Protein AF-A0A2T6DZH4-F1 (afdb_monomer)

Radius of gyration: 14.86 Å; Cα contacts (8 Å, |Δi|>4): 22; chains: 1; bounding box: 34×20×40 Å

Sequence (75 aa):
MISVDTPDFDQALAASRDGSFHHAVQARLEQAMVDLQIQLRRGLSPADFERARRLESAIEKAGDVVRYALSSQPR

Solvent-accessible surface area (backbone atoms only — not comparable to full-atom values): 4442 Å² total; per-residue (Å²): 132,87,76,74,72,58,68,60,54,56,49,49,56,70,67,32,83,82,45,60,52,58,53,53,52,50,53,51,46,54,50,51,51,52,55,49,53,54,51,57,73,69,67,55,55,74,70,52,43,57,50,46,55,53,49,51,55,49,47,52,52,53,52,50,51,55,52,49,55,64,74,66,56,83,131

Nearest PDB structures (foldseek):
  2uwj-assembly1_E-2  TM=8.640E-01  e=9.792E-02  Pseudomonas aeruginosa CHA
  7y6c-assembly2_D  TM=8.839E-01  e=5.082E-01  Edwardsiella piscicida
  7y6b-assembly2_D  TM=9.153E-01  e=6.613E-01  Edwardsiella piscicida

Foldseek 3Di:
DPPPVVPVVVVVLVVCPPCPVLVVLLVVLVVVLVVLVVVVVVDDDPVVVVVSVVVNVVSVVSNVVSVVSVVPDDD

Mean predicted aligned error: 8.45 Å

Secondary structure (DSSP, 8-state):
-----HHHHHHHHHH-TTSHHHHHHHHHHHHHHHHHHHHHHT---HHHHHHHHHHHHHHHHHHHHHHHHHHTS--

pLDDT: mean 75.73, std 13.5, range [32.88, 89.25]

Structure (mmCIF, N/CA/C/O backbone):
data_AF-A0A2T6DZH4-F1
#
_entry.id   AF-A0A2T6DZH4-F1
#
loop_
_atom_site.group_PDB
_atom_site.id
_atom_site.type_symbol
_atom_site.label_atom_id
_atom_site.label_alt_id
_atom_site.label_comp_id
_atom_site.label_asym_id
_atom_site.label_entity_id
_atom_site.label_seq_id
_atom_site.pdbx_PDB_ins_code
_atom_site.Cartn_x
_atom_site.Cartn_y
_atom_site.Cartn_z
_atom_site.occupancy
_atom_site.B_iso_or_equiv
_atom_site.auth_seq_id
_atom_site.auth_comp_id
_atom_site.auth_asym_id
_atom_site.auth_atom_id
_atom_site.pdbx_PDB_model_num
ATOM 1 N N . MET A 1 1 ? -10.690 -12.487 -12.770 1.00 34.00 1 MET A N 1
ATOM 2 C CA . MET A 1 1 ? -11.409 -11.427 -12.039 1.00 34.00 1 MET A CA 1
ATOM 3 C C . MET A 1 1 ? -11.223 -11.743 -10.567 1.00 34.00 1 MET A C 1
ATOM 5 O O . MET A 1 1 ? -11.828 -12.691 -10.093 1.00 34.00 1 MET A O 1
ATOM 9 N N . ILE A 1 2 ? -10.259 -11.099 -9.903 1.00 32.88 2 ILE A N 1
ATOM 10 C CA . ILE A 1 2 ? -10.023 -11.319 -8.470 1.00 32.88 2 ILE A CA 1
ATOM 11 C C . ILE A 1 2 ? -11.105 -10.508 -7.764 1.00 32.88 2 ILE A C 1
ATOM 13 O O . ILE A 1 2 ? -10.971 -9.296 -7.618 1.00 32.88 2 ILE A O 1
ATOM 17 N N . SER A 1 3 ? -12.224 -11.162 -7.458 1.00 38.66 3 SER A N 1
ATOM 18 C CA . SER A 1 3 ? -13.186 -10.638 -6.498 1.00 38.66 3 SER A CA 1
ATOM 19 C C . SER A 1 3 ? -12.494 -10.759 -5.151 1.00 38.66 3 SER A C 1
ATOM 21 O O . SER A 1 3 ? -12.338 -11.860 -4.633 1.00 38.66 3 SER A O 1
ATOM 23 N N . VAL A 1 4 ? -11.936 -9.657 -4.658 1.00 44.66 4 VAL A N 1
ATOM 24 C CA . VAL A 1 4 ? -11.568 -9.584 -3.248 1.00 44.66 4 VAL A CA 1
ATOM 25 C C . VAL A 1 4 ? -12.902 -9.637 -2.523 1.00 44.66 4 VAL A C 1
ATOM 27 O O . VAL A 1 4 ? -13.712 -8.731 -2.708 1.00 44.66 4 VAL A O 1
ATOM 30 N N . ASP A 1 5 ? -13.171 -10.722 -1.801 1.00 48.22 5 ASP A N 1
ATOM 31 C CA . ASP A 1 5 ? -14.340 -10.815 -0.937 1.00 48.22 5 ASP A CA 1
ATOM 32 C C . ASP A 1 5 ? -14.212 -9.723 0.138 1.00 48.22 5 ASP A C 1
ATOM 34 O O . ASP A 1 5 ? -13.596 -9.882 1.187 1.00 48.22 5 ASP A O 1
ATOM 38 N N . THR A 1 6 ? -14.788 -8.563 -0.171 1.00 53.19 6 THR A N 1
ATOM 39 C CA . THR A 1 6 ? -14.913 -7.368 0.669 1.00 53.19 6 THR A CA 1
ATOM 40 C C . THR A 1 6 ? -15.465 -7.598 2.089 1.00 53.19 6 THR A C 1
ATOM 42 O O . THR A 1 6 ? -15.077 -6.821 2.961 1.00 53.19 6 THR A O 1
ATOM 45 N N . PRO A 1 7 ? -16.298 -8.626 2.394 1.00 59.09 7 PRO A N 1
ATOM 46 C CA . PRO A 1 7 ? -16.840 -8.810 3.744 1.00 59.09 7 PRO A CA 1
ATOM 47 C C . PRO A 1 7 ? -15.779 -9.029 4.828 1.00 59.09 7 PRO A C 1
ATOM 49 O O . PRO A 1 7 ? -15.943 -8.535 5.942 1.00 59.09 7 PRO A O 1
ATOM 52 N N . ASP A 1 8 ? -14.687 -9.728 4.509 1.00 65.50 8 ASP A N 1
ATOM 53 C CA . ASP A 1 8 ? -13.648 -10.062 5.492 1.00 65.50 8 ASP A CA 1
ATOM 54 C C . ASP A 1 8 ? -12.797 -8.844 5.851 1.00 65.50 8 ASP A C 1
ATOM 56 O O . ASP A 1 8 ? -12.342 -8.708 6.987 1.00 65.50 8 ASP A O 1
ATOM 60 N N . PHE A 1 9 ? -12.611 -7.929 4.895 1.00 65.31 9 PHE A N 1
ATOM 61 C CA . PHE A 1 9 ? -11.883 -6.690 5.132 1.00 65.31 9 PHE A CA 1
ATOM 62 C C . PHE A 1 9 ? -12.674 -5.770 6.059 1.00 65.31 9 PHE A C 1
ATOM 64 O O . PHE A 1 9 ? -12.129 -5.337 7.068 1.00 65.31 9 PHE A O 1
ATOM 71 N N . ASP A 1 10 ? -13.960 -5.543 5.782 1.00 67.06 10 ASP A N 1
ATOM 72 C CA . ASP A 1 10 ? -14.814 -4.702 6.630 1.00 67.06 10 ASP A CA 1
ATOM 73 C C . ASP A 1 10 ? -14.994 -5.303 8.032 1.00 67.06 10 ASP A C 1
ATOM 75 O O . A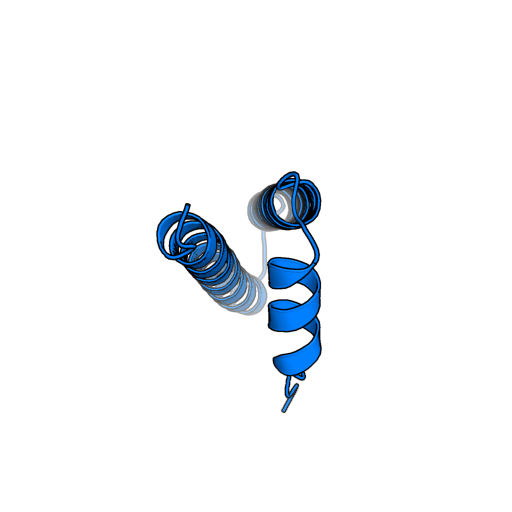SP A 1 10 ? -14.981 -4.573 9.026 1.00 67.06 10 ASP A O 1
ATOM 79 N N . GLN A 1 11 ? -15.093 -6.634 8.145 1.00 68.81 11 GLN A N 1
ATOM 80 C CA . GLN A 1 11 ? -15.133 -7.312 9.444 1.00 68.81 11 GLN A CA 1
ATOM 81 C C . GLN A 1 11 ? -13.814 -7.192 10.209 1.00 68.81 11 GLN A C 1
ATOM 83 O O . GLN A 1 11 ? -13.840 -6.874 11.398 1.00 68.81 11 GLN A O 1
ATOM 88 N N . ALA A 1 1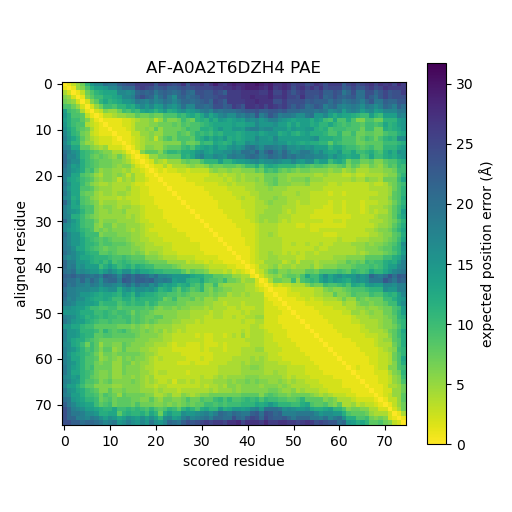2 ? -12.668 -7.407 9.558 1.00 69.31 12 ALA A N 1
ATOM 89 C CA . ALA A 1 12 ? -11.359 -7.233 10.188 1.00 69.31 12 ALA A CA 1
ATOM 90 C C . ALA A 1 12 ? -11.129 -5.773 10.615 1.00 69.31 12 ALA A C 1
ATOM 92 O O . ALA A 1 12 ? -10.589 -5.507 11.692 1.00 69.31 12 ALA A O 1
ATOM 93 N N . LEU A 1 13 ? -11.616 -4.829 9.810 1.00 67.94 13 LEU A N 1
ATOM 94 C CA . LEU A 1 13 ? -11.561 -3.401 10.081 1.00 67.94 13 LEU A CA 1
ATOM 95 C C . LEU A 1 13 ? -12.443 -3.006 11.279 1.00 67.94 13 LEU A C 1
ATOM 97 O O . LEU A 1 13 ? -11.994 -2.268 12.157 1.00 67.94 13 LEU A O 1
ATOM 101 N 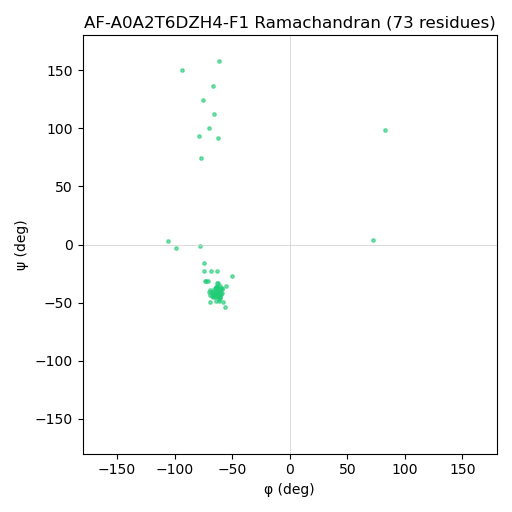N . ALA A 1 14 ? -13.669 -3.534 11.356 1.00 68.19 14 ALA A N 1
ATOM 102 C CA . ALA A 1 14 ? -14.595 -3.313 12.470 1.00 68.19 14 ALA A CA 1
ATOM 103 C C . ALA A 1 14 ? -14.158 -4.025 13.765 1.00 68.19 14 ALA A C 1
ATOM 105 O O . ALA A 1 14 ? -14.421 -3.537 14.866 1.00 68.19 14 ALA A O 1
ATOM 106 N N . ALA A 1 15 ? -13.480 -5.170 13.651 1.00 70.38 15 ALA A N 1
ATOM 107 C CA . ALA A 1 15 ? -12.947 -5.918 14.788 1.00 70.38 15 ALA A CA 1
ATOM 108 C C . ALA A 1 15 ? -11.699 -5.258 15.406 1.00 70.38 15 ALA A C 1
ATOM 110 O O . ALA A 1 15 ? -11.409 -5.468 16.587 1.00 70.38 15 ALA A O 1
ATOM 111 N N . SER A 1 16 ? -10.979 -4.433 14.640 1.00 68.38 16 SER A N 1
ATOM 112 C CA . SER A 1 16 ? -9.763 -3.739 15.072 1.00 68.38 16 SER A CA 1
ATOM 113 C C . SER A 1 16 ? -10.062 -2.528 15.965 1.00 68.38 16 SER A C 1
ATOM 115 O O . SER A 1 16 ? -9.903 -1.380 15.550 1.00 68.38 16 SER A O 1
ATOM 117 N N . ARG A 1 17 ? -10.432 -2.776 17.225 1.00 66.19 17 ARG A N 1
ATOM 118 C CA . ARG A 1 17 ? -10.745 -1.731 18.224 1.00 66.19 17 ARG A CA 1
ATOM 119 C C . ARG A 1 17 ? -9.579 -0.807 18.590 1.00 66.19 17 ARG A C 1
ATOM 121 O O . ARG A 1 17 ? -9.813 0.291 19.078 1.00 66.19 17 ARG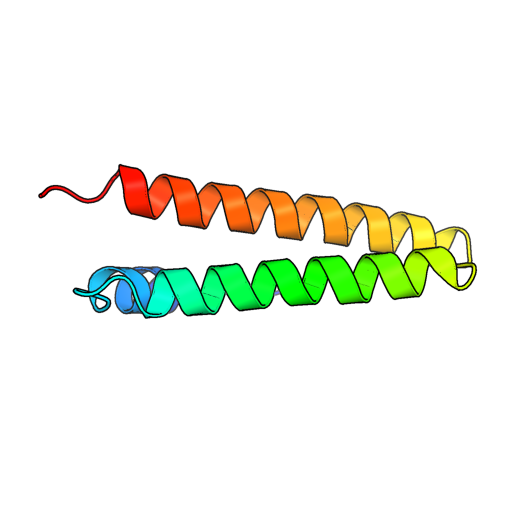 A O 1
ATOM 128 N N . ASP A 1 18 ? -8.345 -1.251 18.389 1.00 74.88 18 ASP A N 1
ATOM 129 C CA . ASP A 1 18 ? -7.114 -0.534 18.745 1.00 74.88 18 ASP A CA 1
ATOM 130 C C . ASP A 1 18 ? -6.386 0.067 17.528 1.00 74.88 18 ASP A C 1
ATOM 132 O O . ASP A 1 18 ? -5.297 0.619 17.664 1.00 74.88 18 ASP A O 1
ATOM 136 N N . GLY A 1 19 ? -6.963 -0.057 16.327 1.00 74.00 19 GLY A N 1
ATOM 137 C CA . GLY A 1 19 ? -6.336 0.389 15.080 1.00 74.00 19 GLY A CA 1
ATOM 138 C C . GLY A 1 19 ? -5.162 -0.475 14.589 1.00 74.00 19 GLY A C 1
ATOM 139 O O . GLY A 1 19 ? -4.571 -0.145 13.560 1.00 74.00 19 GLY A O 1
ATOM 140 N N . SER A 1 20 ? -4.833 -1.590 15.252 1.00 79.88 20 SER A N 1
ATOM 141 C CA . SER A 1 20 ? -3.696 -2.455 14.889 1.00 79.88 20 SER A CA 1
ATOM 142 C C . SER A 1 20 ? -3.790 -3.016 13.467 1.00 79.88 20 SER A C 1
ATOM 144 O O . SER A 1 20 ? -2.789 -3.038 12.747 1.00 79.88 20 SER A O 1
ATOM 146 N N . PHE A 1 21 ? -4.990 -3.388 13.013 1.00 81.19 21 PHE A N 1
ATOM 147 C CA . PHE A 1 21 ? -5.214 -3.845 11.641 1.00 81.19 21 PHE A CA 1
ATOM 148 C C . PHE A 1 21 ? -4.931 -2.735 10.626 1.00 81.19 21 PHE A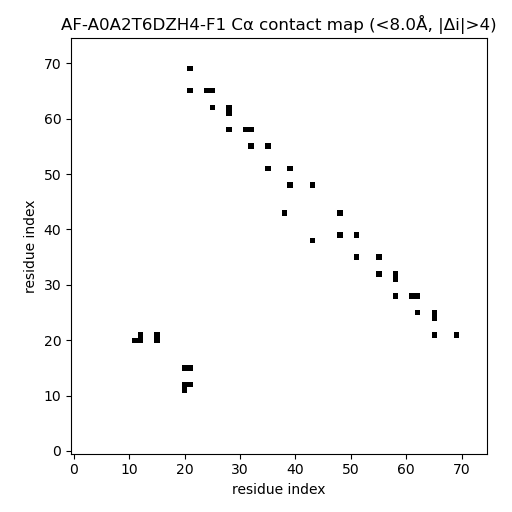 C 1
ATOM 150 O O . PHE A 1 21 ? -4.255 -2.970 9.629 1.00 81.19 21 PHE A O 1
ATOM 157 N N . HIS A 1 22 ? -5.375 -1.507 10.903 1.00 78.31 22 HIS A N 1
ATOM 158 C CA . HIS A 1 22 ? -5.129 -0.366 10.023 1.00 78.31 22 HIS A CA 1
ATOM 159 C C . HIS A 1 22 ? -3.636 -0.065 9.903 1.00 78.31 22 HIS A C 1
ATOM 161 O O . HIS A 1 22 ? -3.136 0.116 8.795 1.00 78.31 22 HIS A O 1
ATOM 167 N N . HIS A 1 23 ? -2.912 -0.084 11.026 1.00 81.25 23 HIS A N 1
ATOM 168 C CA . HIS A 1 23 ? -1.461 0.078 11.026 1.00 81.25 23 HIS A CA 1
ATOM 169 C C . HIS A 1 23 ? -0.756 -1.038 10.249 1.00 81.25 23 HIS A C 1
ATOM 171 O O . HIS A 1 23 ? 0.160 -0.754 9.479 1.00 81.25 23 HIS A O 1
ATOM 177 N N . ALA A 1 24 ? -1.198 -2.291 10.390 1.00 84.44 24 ALA A N 1
ATOM 178 C CA . ALA A 1 24 ? -0.636 -3.417 9.647 1.00 84.44 24 ALA A CA 1
ATOM 179 C C . ALA A 1 24 ? -0.893 -3.304 8.134 1.00 84.44 24 ALA A C 1
ATOM 181 O O . ALA A 1 24 ? 0.017 -3.525 7.332 1.00 84.44 24 ALA A O 1
ATOM 182 N N . VAL A 1 25 ? -2.110 -2.919 7.734 1.00 84.94 25 VAL A N 1
ATOM 183 C CA . VAL A 1 25 ? -2.465 -2.697 6.326 1.00 84.94 25 VAL A CA 1
ATOM 184 C C . VAL A 1 25 ? -1.671 -1.524 5.753 1.00 84.94 25 VAL A C 1
ATOM 186 O O . VAL A 1 25 ? -1.095 -1.653 4.674 1.00 84.94 25 VAL A O 1
ATOM 189 N N . GLN A 1 26 ? -1.565 -0.412 6.484 1.00 84.81 26 GLN A N 1
ATOM 190 C CA . GLN A 1 26 ? -0.784 0.747 6.059 1.00 84.81 26 GLN A CA 1
ATOM 191 C C . GLN A 1 26 ? 0.699 0.395 5.888 1.00 84.81 26 GLN A C 1
ATOM 193 O O . GLN A 1 26 ? 1.259 0.645 4.822 1.00 84.81 26 GLN A O 1
ATOM 198 N N . ALA A 1 27 ? 1.311 -0.270 6.872 1.00 86.62 27 ALA A N 1
ATOM 199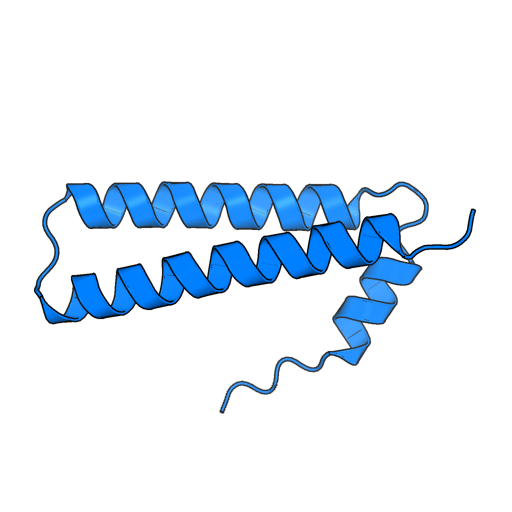 C CA . ALA A 1 27 ? 2.701 -0.716 6.784 1.00 86.62 27 ALA A CA 1
ATOM 200 C C . ALA A 1 27 ? 2.925 -1.657 5.587 1.00 86.62 27 ALA A C 1
ATOM 202 O O . ALA A 1 27 ? 3.949 -1.588 4.904 1.00 86.62 27 ALA A O 1
ATOM 203 N N . ARG A 1 28 ? 1.948 -2.523 5.281 1.00 87.50 28 ARG A N 1
ATOM 204 C CA . ARG A 1 28 ? 2.037 -3.420 4.126 1.00 87.50 28 ARG A CA 1
ATOM 205 C C . ARG A 1 28 ? 1.980 -2.668 2.797 1.00 87.50 28 ARG A C 1
ATOM 207 O O . ARG A 1 28 ? 2.722 -3.036 1.882 1.00 87.50 28 ARG A O 1
ATOM 214 N N . LEU A 1 29 ? 1.120 -1.655 2.690 1.00 87.62 29 LEU A N 1
ATOM 215 C CA . LEU A 1 29 ? 1.002 -0.797 1.507 1.00 87.62 29 LEU A CA 1
ATOM 216 C C . LEU A 1 29 ? 2.268 0.045 1.300 1.00 87.62 29 LEU A C 1
ATOM 218 O O . LEU A 1 29 ? 2.774 0.113 0.181 1.00 87.62 29 LEU A O 1
ATOM 222 N N . GLU A 1 30 ? 2.825 0.610 2.372 1.00 88.38 30 GLU A N 1
ATOM 223 C CA . GLU A 1 30 ? 4.093 1.349 2.339 1.00 88.38 30 GLU A CA 1
ATOM 224 C C . GLU A 1 30 ? 5.246 0.455 1.862 1.00 88.38 30 GLU A C 1
ATOM 226 O O . GLU A 1 30 ? 5.978 0.828 0.944 1.00 88.3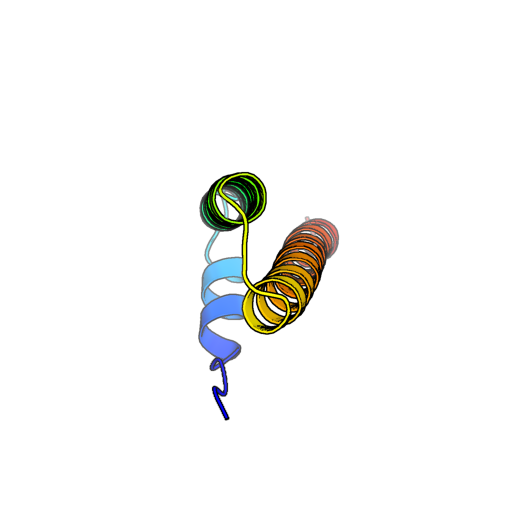8 30 GLU A O 1
ATOM 231 N N . GLN A 1 31 ? 5.355 -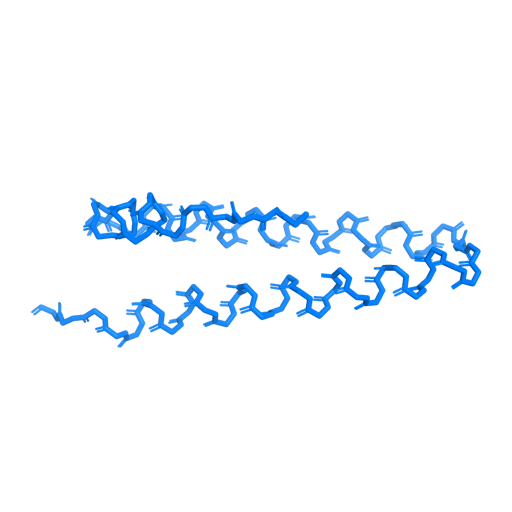0.768 2.395 1.00 89.25 31 GLN A N 1
ATOM 232 C CA . GLN A 1 31 ? 6.359 -1.730 1.936 1.00 89.25 31 GLN A CA 1
ATOM 233 C C . GLN A 1 31 ? 6.179 -2.086 0.454 1.00 89.25 31 GLN A C 1
ATOM 235 O O . GLN A 1 31 ? 7.155 -2.129 -0.292 1.00 89.25 31 GLN A O 1
ATOM 240 N N . ALA A 1 32 ? 4.940 -2.311 0.005 1.00 87.69 32 ALA A N 1
ATOM 241 C CA . ALA A 1 32 ? 4.658 -2.616 -1.397 1.00 87.69 32 ALA A CA 1
ATOM 242 C C . ALA A 1 32 ? 5.054 -1.459 -2.333 1.00 87.69 32 ALA A C 1
ATOM 244 O O . ALA A 1 32 ? 5.560 -1.706 -3.428 1.00 87.69 32 ALA A O 1
ATOM 245 N N . MET A 1 33 ? 4.876 -0.208 -1.893 1.00 87.94 33 MET A N 1
ATOM 246 C CA . MET A 1 33 ? 5.313 0.974 -2.636 1.00 87.94 33 MET A CA 1
ATOM 247 C C . MET A 1 33 ? 6.841 1.048 -2.735 1.00 87.94 33 MET A C 1
ATOM 249 O O . MET A 1 33 ? 7.383 1.295 -3.812 1.00 87.94 33 MET A O 1
ATOM 253 N N . VAL A 1 34 ? 7.551 0.780 -1.636 1.00 88.94 34 VAL A N 1
ATOM 254 C CA . VAL A 1 34 ? 9.022 0.739 -1.624 1.00 88.94 34 VAL A CA 1
ATOM 255 C C . VAL A 1 34 ? 9.548 -0.348 -2.564 1.00 88.94 34 VAL A C 1
ATOM 257 O O . VAL A 1 34 ? 10.424 -0.077 -3.388 1.00 88.94 34 VAL A O 1
ATOM 260 N N . ASP A 1 35 ? 8.985 -1.556 -2.499 1.00 87.12 35 ASP A N 1
ATOM 261 C CA . ASP A 1 35 ? 9.374 -2.675 -3.365 1.00 87.12 35 ASP A CA 1
ATOM 262 C C . ASP A 1 35 ? 9.170 -2.326 -4.849 1.00 87.12 35 ASP A C 1
ATOM 264 O O . ASP A 1 35 ? 10.039 -2.586 -5.689 1.00 87.12 35 ASP A O 1
ATOM 268 N N . LEU A 1 36 ? 8.048 -1.678 -5.169 1.00 85.38 36 LEU A N 1
ATOM 269 C CA . LEU A 1 36 ? 7.717 -1.234 -6.519 1.00 85.38 36 LEU A CA 1
ATOM 270 C C . LEU A 1 36 ? 8.688 -0.160 -7.031 1.00 85.38 36 LEU A C 1
ATOM 272 O O . LEU A 1 36 ? 9.175 -0.244 -8.161 1.00 85.38 36 LEU A O 1
ATOM 276 N N . GLN A 1 37 ? 9.030 0.821 -6.194 1.00 85.31 37 GLN A N 1
ATOM 277 C CA . GLN A 1 37 ? 10.007 1.857 -6.535 1.00 85.31 37 GLN A CA 1
ATOM 278 C C . GLN A 1 37 ? 11.408 1.277 -6.762 1.00 85.31 37 GLN A C 1
ATOM 280 O O . GLN A 1 37 ? 12.125 1.723 -7.662 1.00 85.31 37 GLN A O 1
ATOM 285 N N . ILE A 1 38 ? 11.805 0.258 -5.993 1.00 86.12 38 ILE A N 1
ATOM 286 C CA . ILE A 1 38 ? 13.067 -0.462 -6.211 1.00 86.12 38 ILE A CA 1
ATOM 287 C C . ILE A 1 38 ? 13.054 -1.166 -7.572 1.00 86.12 38 ILE A C 1
ATOM 289 O O . ILE A 1 38 ? 14.052 -1.103 -8.293 1.00 86.12 38 ILE A O 1
ATOM 293 N N . GLN A 1 39 ? 11.943 -1.805 -7.949 1.00 81.25 39 GLN A N 1
ATOM 294 C CA . GLN A 1 39 ? 11.802 -2.446 -9.260 1.00 81.25 39 GLN A CA 1
ATOM 295 C C . GLN A 1 39 ? 11.886 -1.426 -10.402 1.00 81.25 39 GLN A C 1
ATOM 297 O O . GLN A 1 39 ? 12.635 -1.646 -11.351 1.00 81.25 39 GLN A O 1
ATOM 302 N N . LEU A 1 40 ? 11.213 -0.278 -10.272 1.00 79.50 40 LEU A N 1
ATOM 303 C CA . LEU A 1 40 ? 11.265 0.819 -11.246 1.00 79.50 40 LEU A CA 1
ATOM 304 C C . LEU A 1 40 ? 12.691 1.350 -11.462 1.00 79.50 40 LEU A C 1
ATOM 306 O O . LEU A 1 40 ? 13.106 1.574 -12.599 1.00 79.50 40 LEU A O 1
ATOM 310 N N . ARG A 1 41 ? 13.475 1.499 -10.386 1.00 80.38 41 ARG A N 1
ATOM 311 C CA . ARG A 1 41 ? 14.868 1.983 -10.450 1.00 80.38 41 ARG A CA 1
ATOM 312 C C . ARG A 1 41 ? 15.835 1.008 -11.119 1.00 80.38 41 ARG A C 1
ATOM 314 O O . ARG A 1 41 ? 16.880 1.440 -11.594 1.00 80.38 41 ARG A O 1
ATOM 321 N N . ARG A 1 42 ? 15.515 -0.289 -11.159 1.00 81.69 42 ARG A N 1
ATOM 322 C CA . ARG A 1 42 ? 16.371 -1.320 -11.776 1.00 81.69 42 ARG A CA 1
ATOM 323 C C . ARG A 1 42 ? 16.284 -1.353 -13.306 1.00 81.69 42 ARG A C 1
ATOM 325 O O . ARG A 1 42 ? 17.015 -2.124 -13.918 1.00 81.69 42 ARG A O 1
ATOM 332 N N . GLY A 1 43 ? 15.459 -0.493 -13.907 1.00 69.94 43 GLY A N 1
ATOM 333 C CA . GLY A 1 43 ? 15.241 -0.445 -15.349 1.00 69.94 43 GLY A CA 1
ATOM 334 C C . GLY A 1 43 ? 14.224 -1.501 -15.759 1.00 69.94 43 GLY A C 1
ATOM 335 O O . GLY A 1 43 ? 14.549 -2.675 -15.905 1.00 69.94 43 GLY A O 1
ATOM 336 N N . LEU A 1 44 ? 12.974 -1.073 -15.919 1.00 75.25 44 LEU A N 1
ATOM 337 C CA . LEU A 1 44 ? 11.880 -1.929 -16.365 1.00 75.25 44 LEU A CA 1
ATOM 338 C C . LEU A 1 44 ? 11.708 -1.841 -17.882 1.00 75.25 44 LEU A C 1
ATOM 340 O O . LEU A 1 44 ? 11.954 -0.799 -18.492 1.00 75.25 44 LEU A O 1
ATOM 344 N N . SER A 1 45 ? 11.235 -2.931 -18.487 1.00 79.00 45 SER A N 1
ATOM 345 C CA . SER A 1 45 ? 10.717 -2.873 -19.853 1.00 79.00 45 SER A CA 1
ATOM 346 C C . SER A 1 45 ? 9.503 -1.925 -19.911 1.00 79.00 45 SER A C 1
ATOM 348 O O . SER A 1 45 ? 8.838 -1.721 -18.891 1.00 79.00 45 SER A O 1
ATOM 350 N N . PRO A 1 46 ? 9.141 -1.364 -21.078 1.00 76.25 46 PRO A N 1
ATOM 351 C CA . PRO A 1 46 ? 7.967 -0.493 -21.192 1.00 76.25 46 PRO A CA 1
ATOM 352 C C . PRO A 1 46 ? 6.663 -1.139 -20.688 1.00 76.25 46 PRO A C 1
ATOM 354 O O . PRO A 1 46 ? 5.833 -0.475 -20.070 1.00 76.25 46 PRO A O 1
ATOM 357 N N . ALA A 1 47 ? 6.494 -2.450 -20.895 1.00 79.56 47 ALA A N 1
ATOM 358 C CA . ALA A 1 47 ? 5.329 -3.191 -20.411 1.00 79.56 47 ALA A CA 1
ATOM 359 C C . ALA A 1 47 ? 5.320 -3.322 -18.879 1.00 79.56 47 ALA A C 1
ATOM 361 O O . ALA A 1 47 ? 4.268 -3.190 -18.246 1.00 79.56 47 ALA A O 1
ATOM 362 N N . ASP A 1 48 ? 6.491 -3.536 -18.279 1.00 80.31 48 ASP A N 1
ATOM 363 C CA . ASP A 1 48 ? 6.641 -3.613 -16.828 1.00 80.31 48 ASP A CA 1
ATOM 364 C C . ASP A 1 48 ? 6.496 -2.239 -16.169 1.00 80.31 48 ASP A C 1
ATOM 366 O O . ASP A 1 48 ? 5.953 -2.149 -15.072 1.00 80.31 48 ASP A O 1
ATOM 370 N N . PHE A 1 49 ? 6.886 -1.161 -16.853 1.00 81.12 49 PHE A N 1
ATOM 371 C CA . PHE A 1 49 ? 6.656 0.210 -16.400 1.00 81.12 49 PHE A CA 1
ATOM 372 C C . PHE A 1 49 ? 5.160 0.548 -16.338 1.00 81.12 49 PHE A C 1
ATOM 374 O O . PHE A 1 49 ? 4.668 1.010 -15.311 1.00 81.12 49 PHE A O 1
ATOM 381 N N . GLU A 1 50 ? 4.401 0.249 -17.395 1.00 83.75 50 GLU A N 1
ATOM 382 C CA . GLU A 1 50 ? 2.942 0.444 -17.416 1.00 83.75 50 GLU A CA 1
ATOM 383 C C . GLU A 1 50 ? 2.216 -0.425 -16.381 1.00 83.75 50 GLU A C 1
ATOM 385 O O . GLU A 1 50 ? 1.179 -0.050 -15.824 1.00 83.75 50 GLU A O 1
ATOM 390 N N . ARG A 1 51 ? 2.745 -1.621 -16.110 1.00 82.94 51 ARG A N 1
ATOM 391 C CA . ARG A 1 51 ? 2.243 -2.474 -15.032 1.00 82.94 51 ARG A CA 1
ATOM 392 C C . ARG A 1 51 ? 2.569 -1.883 -13.664 1.00 82.94 51 ARG A C 1
ATOM 394 O O . ARG A 1 51 ? 1.690 -1.852 -12.806 1.00 82.94 51 ARG A O 1
ATOM 401 N N . ALA A 1 52 ? 3.788 -1.389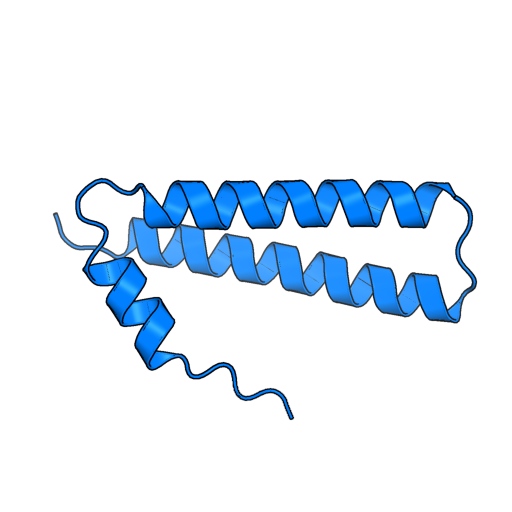 -13.476 1.00 83.44 52 ALA A N 1
ATOM 402 C CA . ALA A 1 52 ? 4.222 -0.775 -12.234 1.00 83.44 52 ALA A CA 1
ATOM 403 C C . ALA A 1 52 ? 3.417 0.491 -11.923 1.00 83.44 52 ALA A C 1
ATOM 405 O O . ALA A 1 52 ? 2.888 0.615 -10.828 1.00 83.44 52 ALA A O 1
ATOM 406 N N . ARG A 1 53 ? 3.187 1.361 -12.909 1.00 84.25 53 ARG A N 1
ATOM 407 C CA . ARG A 1 53 ? 2.348 2.558 -12.752 1.00 84.25 53 ARG A CA 1
ATOM 408 C C . ARG A 1 53 ? 0.904 2.228 -12.359 1.00 84.25 53 ARG A C 1
ATOM 410 O O . ARG A 1 53 ? 0.294 2.914 -11.541 1.00 84.25 53 ARG A O 1
ATOM 417 N N . ARG A 1 54 ? 0.341 1.153 -12.921 1.00 87.19 54 ARG A N 1
ATOM 418 C CA . ARG A 1 54 ? -0.988 0.662 -12.521 1.00 87.19 54 ARG A CA 1
ATOM 419 C C . ARG A 1 54 ? -1.006 0.143 -11.085 1.00 87.19 54 ARG A C 1
ATOM 421 O O . ARG A 1 54 ? -1.985 0.375 -10.382 1.00 87.19 54 ARG A O 1
ATOM 428 N N . LEU A 1 55 ? 0.057 -0.537 -10.657 1.00 86.38 55 LEU A N 1
ATOM 429 C CA . LEU A 1 55 ? 0.206 -1.009 -9.280 1.00 86.38 55 LEU A CA 1
ATOM 430 C C . LEU A 1 55 ? 0.379 0.152 -8.296 1.00 86.38 55 LEU A C 1
ATOM 432 O O . LEU A 1 55 ? -0.265 0.140 -7.255 1.00 86.38 55 LEU A O 1
ATOM 436 N N . GLU A 1 56 ? 1.159 1.172 -8.649 1.00 87.62 56 GLU A N 1
ATOM 437 C CA . GLU A 1 56 ? 1.336 2.393 -7.854 1.00 87.62 56 GLU A CA 1
ATOM 438 C C . GLU A 1 56 ? -0.015 3.065 -7.578 1.00 87.62 56 GLU A C 1
ATOM 440 O O . GLU A 1 56 ? -0.410 3.210 -6.423 1.00 87.62 56 GLU A O 1
ATOM 445 N N . SER A 1 57 ? -0.796 3.337 -8.630 1.00 88.38 57 SER A N 1
ATOM 446 C CA . SER A 1 57 ? -2.126 3.942 -8.484 1.00 88.38 57 SER A CA 1
ATOM 447 C C . SER A 1 57 ? -3.102 3.064 -7.686 1.00 88.38 57 SER A C 1
ATOM 449 O O . SER A 1 57 ? -3.968 3.577 -6.976 1.00 88.38 57 SER A O 1
ATOM 451 N N . ALA A 1 58 ? -2.986 1.736 -7.782 1.00 87.50 58 ALA A N 1
ATOM 452 C CA . ALA A 1 58 ? -3.810 0.821 -6.995 1.00 87.50 58 ALA A CA 1
ATOM 453 C C . ALA A 1 58 ? -3.443 0.850 -5.501 1.00 87.50 58 ALA A C 1
ATOM 455 O O . ALA A 1 58 ? -4.343 0.842 -4.661 1.00 87.50 58 ALA A O 1
ATOM 456 N N . ILE A 1 59 ? -2.148 0.917 -5.171 1.00 86.69 59 ILE A N 1
ATOM 457 C CA . ILE A 1 59 ? -1.657 1.015 -3.788 1.00 86.69 59 ILE A CA 1
ATOM 458 C C . ILE A 1 59 ? -2.079 2.353 -3.168 1.00 86.69 59 ILE A C 1
ATOM 460 O O . ILE A 1 59 ? -2.566 2.365 -2.039 1.00 86.69 59 ILE A O 1
ATOM 464 N N . GLU A 1 60 ? -1.969 3.460 -3.909 1.00 87.94 60 GLU A N 1
ATOM 465 C CA . GLU A 1 60 ? -2.434 4.779 -3.453 1.00 87.94 60 GLU A CA 1
ATOM 466 C C . GLU A 1 60 ? -3.929 4.769 -3.119 1.00 87.94 60 GLU A C 1
ATOM 468 O O . GLU A 1 60 ? -4.321 5.139 -2.011 1.00 87.94 60 GLU A O 1
ATOM 473 N N . LYS A 1 61 ? -4.760 4.250 -4.034 1.00 87.00 61 LYS A N 1
ATOM 474 C CA . LYS A 1 61 ? -6.208 4.131 -3.813 1.00 87.00 61 LYS A CA 1
ATOM 475 C C . LYS A 1 61 ? -6.544 3.242 -2.621 1.00 87.00 61 LYS A C 1
ATOM 477 O O . LYS A 1 61 ? -7.446 3.573 -1.857 1.00 87.00 61 LYS A O 1
ATOM 482 N N . ALA A 1 62 ? -5.831 2.132 -2.441 1.00 83.69 62 ALA A N 1
ATOM 483 C CA . ALA A 1 62 ? -6.015 1.279 -1.271 1.00 83.69 62 ALA A CA 1
ATOM 484 C C . ALA A 1 62 ? -5.680 2.033 0.029 1.00 83.69 62 ALA A C 1
ATOM 486 O O . ALA A 1 62 ? -6.418 1.929 1.007 1.00 83.69 62 ALA A O 1
ATOM 487 N N . GLY A 1 63 ? -4.623 2.851 0.024 1.00 84.62 63 GLY A N 1
ATOM 488 C CA . GLY A 1 63 ? -4.263 3.706 1.155 1.00 84.62 63 GLY A CA 1
ATOM 489 C C . GLY A 1 63 ? -5.312 4.778 1.464 1.00 84.62 63 GLY A C 1
ATOM 490 O O . GLY A 1 63 ? -5.599 5.033 2.634 1.00 84.62 63 GLY A O 1
ATOM 491 N N . ASP A 1 64 ? -5.915 5.382 0.438 1.00 85.12 64 ASP A N 1
ATOM 492 C CA . ASP A 1 64 ? -7.019 6.335 0.607 1.00 85.12 64 ASP A CA 1
ATOM 493 C C . ASP A 1 64 ? -8.258 5.671 1.224 1.00 85.12 64 ASP A C 1
ATOM 495 O O . ASP A 1 64 ? -8.854 6.234 2.141 1.00 85.12 64 ASP A O 1
ATOM 499 N N . VAL A 1 65 ? -8.613 4.459 0.782 1.00 83.12 65 VAL A N 1
ATOM 500 C CA . VAL A 1 65 ? -9.740 3.689 1.341 1.00 83.12 65 VAL A CA 1
ATOM 501 C C . VAL A 1 65 ? -9.516 3.383 2.821 1.00 83.12 65 VAL A C 1
ATOM 503 O O . VAL A 1 65 ? -10.413 3.607 3.630 1.00 83.12 65 VAL A O 1
ATOM 506 N N . VAL A 1 66 ? -8.312 2.942 3.199 1.00 80.81 66 VAL A N 1
ATOM 507 C CA . VAL A 1 66 ? -7.964 2.657 4.604 1.00 80.81 66 VAL A CA 1
ATOM 508 C C . VAL A 1 66 ? -8.053 3.923 5.463 1.00 80.81 66 VAL A C 1
ATOM 510 O O . VAL A 1 66 ? -8.623 3.887 6.554 1.00 80.81 66 VAL A O 1
ATOM 513 N N . ARG A 1 67 ? -7.545 5.063 4.968 1.00 81.56 67 ARG A N 1
ATOM 514 C CA . ARG A 1 67 ? -7.641 6.360 5.665 1.00 81.56 67 ARG A CA 1
ATOM 515 C C . ARG A 1 67 ? -9.083 6.840 5.810 1.00 81.56 67 ARG A C 1
ATOM 517 O O . ARG A 1 67 ? -9.455 7.318 6.879 1.00 81.56 67 ARG A O 1
ATOM 524 N N . TYR A 1 68 ? -9.887 6.707 4.758 1.00 80.50 68 TYR A N 1
ATOM 525 C CA . TYR A 1 68 ? -11.299 7.082 4.787 1.00 80.50 68 TYR A CA 1
ATOM 526 C C . TYR A 1 68 ? -12.096 6.216 5.765 1.00 80.50 68 TYR A C 1
ATOM 528 O O . TYR A 1 68 ? -12.938 6.724 6.507 1.00 80.50 68 TYR A O 1
ATOM 536 N N . ALA A 1 69 ? -11.816 4.914 5.802 1.00 73.69 69 ALA A N 1
ATOM 537 C CA . ALA A 1 69 ? -12.483 4.000 6.714 1.00 73.69 69 ALA A CA 1
ATOM 538 C C . ALA A 1 69 ? -12.173 4.338 8.187 1.00 73.69 69 ALA A C 1
ATOM 540 O O . ALA A 1 69 ? -13.082 4.347 9.014 1.00 73.69 69 ALA A O 1
ATOM 541 N N . LEU A 1 70 ? -10.936 4.758 8.485 1.00 71.12 70 LEU A N 1
ATOM 542 C CA . LEU A 1 70 ? -10.533 5.319 9.783 1.00 71.12 70 LEU A CA 1
ATOM 543 C C . LEU A 1 70 ? -11.293 6.600 10.153 1.00 71.12 70 LEU A C 1
ATOM 545 O O . LEU A 1 70 ? -11.741 6.746 11.287 1.00 71.12 70 LEU A O 1
ATOM 549 N N . SER A 1 71 ? -11.447 7.542 9.216 1.00 73.12 71 SER A N 1
ATOM 550 C CA . SER A 1 71 ? -12.124 8.818 9.495 1.00 73.12 71 SER A CA 1
ATOM 551 C C . SER A 1 71 ? -13.646 8.703 9.601 1.00 73.12 71 SER A C 1
ATOM 553 O O . SER A 1 71 ? -14.292 9.630 10.084 1.00 73.12 71 SER A O 1
ATOM 555 N N . SER A 1 72 ? -14.217 7.595 9.125 1.00 65.31 72 SER A N 1
ATOM 556 C CA . SER A 1 72 ? -15.666 7.367 9.055 1.00 65.31 72 SER A CA 1
ATOM 557 C C . SER A 1 72 ? -16.207 6.518 10.214 1.00 65.31 72 SER A C 1
ATOM 559 O O . SER A 1 72 ? -17.418 6.317 10.299 1.00 65.31 72 SER A O 1
ATOM 561 N N . GLN A 1 73 ? -15.347 6.025 11.115 1.00 58.69 73 GLN A N 1
ATOM 562 C CA . GLN A 1 73 ? -15.787 5.292 12.303 1.00 58.69 73 GLN A CA 1
ATOM 563 C C . GLN A 1 73 ? -16.370 6.255 13.360 1.00 58.69 73 GLN A C 1
ATOM 565 O O . GLN A 1 73 ? -15.689 7.202 13.766 1.00 58.69 73 GLN A O 1
ATOM 570 N N . PRO A 1 74 ? -17.619 6.046 13.826 1.00 51.75 74 PRO A N 1
ATOM 571 C CA . PRO A 1 74 ? -18.174 6.812 14.938 1.00 51.75 74 PRO A CA 1
ATOM 572 C C . PRO A 1 74 ? -17.416 6.487 16.235 1.00 51.75 74 PRO A C 1
ATOM 574 O O . PRO A 1 74 ? -17.113 5.325 16.500 1.00 51.75 74 PRO A O 1
ATOM 577 N N . ARG A 1 75 ? -17.094 7.533 17.009 1.00 49.78 75 ARG A N 1
ATOM 578 C CA . ARG A 1 75 ? -16.463 7.437 18.337 1.00 49.78 75 ARG A CA 1
ATOM 579 C C . ARG A 1 75 ? -17.355 6.747 19.361 1.00 49.78 75 ARG A C 1
ATOM 581 O O . ARG A 1 75 ? -18.575 7.023 19.338 1.00 49.78 75 ARG A O 1
#